Protein AF-A0A2R6XYI0-F1 (afdb_monomer_lite)

Structure (mmCIF, N/CA/C/O backbone):
data_AF-A0A2R6XYI0-F1
#
_entry.id   AF-A0A2R6XYI0-F1
#
loop_
_atom_site.group_PDB
_atom_site.id
_atom_site.type_symbol
_atom_site.label_atom_id
_atom_site.label_alt_id
_atom_site.label_comp_id
_atom_site.label_asym_id
_atom_site.label_entity_id
_atom_site.label_seq_id
_atom_site.pdbx_PDB_ins_code
_atom_site.Cartn_x
_atom_site.Cartn_y
_atom_site.Cartn_z
_atom_site.occupancy
_atom_site.B_iso_or_equiv
_atom_site.auth_seq_id
_atom_site.auth_comp_id
_atom_site.auth_asym_id
_atom_site.auth_atom_id
_atom_site.pdbx_PDB_model_num
ATOM 1 N N . MET A 1 1 ? 40.781 2.490 -5.388 1.00 56.25 1 MET A N 1
ATOM 2 C CA . MET A 1 1 ? 39.373 2.221 -5.748 1.00 56.25 1 MET A CA 1
ATOM 3 C C . MET A 1 1 ? 38.524 3.017 -4.766 1.00 56.25 1 MET A C 1
ATOM 5 O O . MET A 1 1 ? 38.550 2.711 -3.582 1.00 56.25 1 MET A O 1
ATOM 9 N N . ASN A 1 2 ? 37.955 4.148 -5.198 1.00 66.81 2 ASN A N 1
ATOM 10 C CA . ASN A 1 2 ? 37.258 5.074 -4.298 1.00 66.81 2 ASN A CA 1
ATOM 11 C C . ASN A 1 2 ? 35.969 4.423 -3.790 1.00 66.81 2 ASN A C 1
ATOM 13 O O . ASN A 1 2 ? 35.160 3.990 -4.606 1.00 66.81 2 ASN A O 1
ATOM 17 N N . TYR A 1 3 ? 35.766 4.411 -2.468 1.00 63.62 3 TYR A N 1
ATOM 18 C CA . TYR A 1 3 ? 34.559 3.895 -1.800 1.00 63.62 3 TYR A CA 1
ATOM 19 C C . TYR A 1 3 ? 33.255 4.422 -2.426 1.00 63.62 3 TYR A C 1
ATOM 21 O O . TYR A 1 3 ? 32.255 3.720 -2.505 1.00 63.62 3 TYR A O 1
ATOM 29 N N . PHE A 1 4 ? 33.285 5.654 -2.934 1.00 68.44 4 PHE A N 1
ATOM 30 C CA . PHE A 1 4 ? 32.163 6.292 -3.618 1.00 68.44 4 PHE A CA 1
ATOM 31 C C . PHE A 1 4 ? 31.755 5.580 -4.923 1.00 68.44 4 PHE A C 1
ATOM 33 O O . PHE A 1 4 ? 30.572 5.459 -5.235 1.00 68.44 4 PHE A O 1
ATOM 40 N N . SER A 1 5 ? 32.731 5.055 -5.668 1.00 74.75 5 SER A N 1
ATOM 41 C CA . SER A 1 5 ? 32.494 4.322 -6.915 1.00 74.75 5 SER A CA 1
ATOM 42 C C . SER A 1 5 ? 31.940 2.923 -6.639 1.00 74.75 5 SER A C 1
ATOM 44 O O . SER A 1 5 ? 31.017 2.490 -7.322 1.00 74.75 5 SER A O 1
ATOM 46 N N . SER A 1 6 ? 32.423 2.251 -5.590 1.00 74.12 6 SER A N 1
ATOM 47 C CA . SER A 1 6 ? 31.912 0.943 -5.169 1.00 74.12 6 SER A CA 1
ATOM 48 C C . SER A 1 6 ? 30.508 1.009 -4.561 1.00 74.12 6 SER A C 1
ATOM 50 O O . SER A 1 6 ? 29.697 0.146 -4.869 1.00 74.12 6 SER A O 1
ATOM 52 N N . VAL A 1 7 ? 30.170 2.028 -3.762 1.00 73.00 7 VAL A N 1
ATOM 53 C CA . VAL A 1 7 ? 28.804 2.186 -3.216 1.00 73.00 7 VAL A CA 1
ATOM 54 C C . VAL A 1 7 ? 27.787 2.475 -4.322 1.00 73.00 7 VAL A C 1
ATOM 56 O O . VAL A 1 7 ? 26.715 1.877 -4.339 1.00 73.00 7 VAL A O 1
ATOM 59 N N . THR A 1 8 ? 28.133 3.340 -5.279 1.00 76.12 8 THR A N 1
ATOM 60 C CA . THR A 1 8 ? 27.259 3.636 -6.428 1.00 76.12 8 THR A CA 1
ATOM 61 C C . THR A 1 8 ? 27.040 2.390 -7.288 1.00 76.12 8 THR A C 1
ATOM 63 O O . THR A 1 8 ? 25.908 2.081 -7.647 1.00 76.12 8 THR A O 1
ATOM 66 N N . PHE A 1 9 ? 28.104 1.623 -7.541 1.00 79.75 9 PHE A N 1
ATOM 67 C CA . PHE A 1 9 ? 28.033 0.363 -8.279 1.00 79.75 9 PHE A CA 1
ATOM 68 C C . PHE A 1 9 ? 27.169 -0.690 -7.567 1.00 79.75 9 PHE A C 1
ATOM 70 O O . PHE A 1 9 ? 26.353 -1.351 -8.204 1.00 79.75 9 PHE A O 1
ATOM 77 N N . LEU A 1 10 ? 27.285 -0.807 -6.240 1.00 71.25 10 LEU A N 1
ATOM 78 C CA . LEU A 1 10 ? 26.428 -1.687 -5.440 1.00 71.25 10 LEU A CA 1
ATOM 79 C C . LEU A 1 10 ? 24.956 -1.254 -5.483 1.00 71.25 10 LEU A C 1
ATOM 81 O O . LEU A 1 10 ? 24.086 -2.109 -5.584 1.00 71.25 10 LEU A O 1
ATOM 85 N N . PHE A 1 11 ? 24.668 0.051 -5.458 1.00 73.12 11 PHE A N 1
ATOM 86 C CA . PHE A 1 11 ? 23.298 0.567 -5.562 1.00 73.12 11 PHE A CA 1
ATOM 87 C C . PHE A 1 11 ? 22.683 0.348 -6.956 1.00 73.12 11 PHE A C 1
ATOM 89 O O . PHE A 1 11 ? 21.476 0.159 -7.098 1.00 73.12 11 PHE A O 1
ATOM 96 N N . GLU A 1 12 ? 23.497 0.376 -8.012 1.00 72.00 12 GLU A N 1
ATOM 97 C CA . GLU A 1 12 ? 23.056 0.024 -9.364 1.00 72.00 12 GLU A CA 1
ATOM 98 C C . GLU A 1 12 ? 22.811 -1.476 -9.525 1.00 72.00 12 GLU A C 1
ATOM 100 O O . GLU A 1 12 ? 21.801 -1.858 -10.115 1.00 72.00 12 GLU A O 1
ATOM 105 N N . LEU A 1 13 ? 23.681 -2.318 -8.962 1.00 70.75 13 LEU A N 1
ATOM 106 C CA . LEU A 1 13 ? 23.487 -3.767 -8.913 1.00 70.75 13 LEU A CA 1
ATOM 107 C C . LEU A 1 13 ? 22.184 -4.129 -8.197 1.00 70.75 13 LEU A C 1
ATOM 109 O O . LEU A 1 13 ? 21.353 -4.816 -8.785 1.00 70.75 13 LEU A O 1
ATOM 113 N N . THR A 1 14 ? 21.950 -3.591 -6.997 1.00 72.12 14 THR A N 1
ATOM 114 C CA . THR A 1 14 ? 20.707 -3.850 -6.253 1.00 72.12 14 THR A CA 1
ATOM 115 C C . THR A 1 14 ? 19.481 -3.328 -6.992 1.00 72.12 14 THR A C 1
ATOM 117 O O . THR A 1 14 ? 18.461 -4.012 -7.051 1.00 72.12 14 THR A O 1
ATOM 120 N N . ARG A 1 15 ? 19.557 -2.153 -7.632 1.00 68.38 15 ARG A N 1
ATOM 121 C CA . ARG A 1 15 ? 18.461 -1.670 -8.489 1.00 68.38 15 ARG A CA 1
ATOM 122 C C . ARG A 1 15 ? 18.176 -2.592 -9.668 1.00 68.38 15 ARG A C 1
ATOM 124 O O . ARG A 1 15 ? 17.010 -2.740 -10.031 1.00 68.38 15 ARG A O 1
ATOM 131 N N . ASN A 1 16 ? 19.198 -3.154 -10.306 1.00 71.69 16 ASN A N 1
ATOM 132 C CA . ASN A 1 16 ? 19.014 -4.062 -11.437 1.00 71.69 16 ASN A CA 1
ATOM 133 C C . ASN A 1 16 ? 18.430 -5.404 -10.984 1.00 71.69 16 ASN A C 1
ATOM 135 O O . ASN A 1 16 ? 17.525 -5.911 -11.637 1.00 71.69 16 ASN A O 1
ATOM 139 N N . GLU A 1 17 ? 18.870 -5.935 -9.844 1.00 70.69 17 GLU A N 1
ATOM 140 C CA . GLU A 1 17 ? 18.295 -7.143 -9.239 1.00 70.69 17 GLU A CA 1
ATOM 141 C C . GLU A 1 17 ? 16.829 -6.942 -8.846 1.00 70.69 17 GLU A C 1
ATOM 143 O O . GLU A 1 17 ? 15.998 -7.800 -9.112 1.00 70.69 17 GLU A O 1
ATOM 148 N N . ILE A 1 18 ? 16.467 -5.780 -8.298 1.00 70.81 18 ILE A N 1
ATOM 149 C CA . ILE A 1 18 ? 15.069 -5.477 -7.968 1.00 70.81 18 ILE A CA 1
ATOM 150 C C . ILE A 1 18 ? 14.204 -5.402 -9.234 1.00 70.81 18 ILE A C 1
ATOM 152 O O . ILE A 1 18 ? 13.066 -5.855 -9.215 1.00 70.81 18 ILE A O 1
ATOM 156 N N . GLN A 1 19 ? 14.719 -4.872 -10.347 1.00 66.62 19 GLN A N 1
ATOM 157 C CA . GLN A 1 19 ? 13.971 -4.784 -11.610 1.00 66.62 19 GLN A CA 1
ATOM 158 C C . GLN A 1 19 ? 13.665 -6.147 -12.244 1.00 66.62 19 GLN A C 1
ATOM 160 O O . GLN A 1 19 ? 12.701 -6.244 -13.001 1.00 66.62 19 GLN A O 1
ATOM 165 N N . THR A 1 20 ? 14.449 -7.192 -11.955 1.00 72.50 20 THR A N 1
ATOM 166 C CA . THR A 1 20 ? 14.151 -8.551 -12.443 1.00 72.50 20 THR A CA 1
ATOM 167 C C . THR A 1 20 ? 13.056 -9.242 -11.628 1.00 72.50 20 THR A C 1
ATOM 169 O O . THR A 1 20 ? 12.477 -10.222 -12.099 1.00 72.50 20 THR A O 1
ATOM 172 N N . LEU A 1 21 ? 12.728 -8.722 -10.440 1.00 81.38 21 LEU A N 1
ATOM 173 C CA . LEU A 1 21 ? 11.616 -9.199 -9.626 1.00 81.38 21 LEU A CA 1
ATOM 174 C C . LEU A 1 21 ? 10.273 -8.753 -10.215 1.00 81.38 21 LEU A C 1
ATOM 176 O O . LEU A 1 21 ? 10.118 -7.618 -10.676 1.00 81.38 21 LEU A O 1
ATOM 180 N N . GLY A 1 22 ? 9.269 -9.627 -10.129 1.00 89.56 22 GLY A N 1
ATOM 181 C CA . GLY A 1 22 ? 7.885 -9.270 -10.443 1.00 89.56 22 GLY A CA 1
ATOM 182 C C . GLY A 1 22 ? 7.339 -8.195 -9.497 1.00 89.56 22 GLY A C 1
ATOM 183 O O . GLY A 1 22 ? 7.804 -8.046 -8.368 1.00 89.56 22 GLY A O 1
ATOM 184 N N . ASP A 1 23 ? 6.326 -7.454 -9.943 1.00 92.12 23 ASP A N 1
ATOM 185 C CA . ASP A 1 23 ? 5.807 -6.277 -9.228 1.00 92.12 23 ASP A CA 1
ATOM 186 C C . ASP A 1 23 ? 5.342 -6.587 -7.794 1.00 92.12 23 ASP A C 1
ATOM 188 O O . ASP A 1 23 ? 5.588 -5.799 -6.882 1.00 92.12 23 ASP A O 1
ATOM 192 N N . LEU A 1 24 ? 4.732 -7.759 -7.576 1.00 93.94 24 LEU A N 1
ATOM 193 C CA . LEU A 1 24 ? 4.302 -8.215 -6.249 1.00 93.94 24 LEU A CA 1
ATOM 194 C C . LEU A 1 24 ? 5.479 -8.478 -5.304 1.00 93.94 24 LEU A C 1
ATOM 196 O O . LEU A 1 24 ? 5.399 -8.139 -4.130 1.00 93.94 24 LEU A O 1
ATOM 200 N N . GLU A 1 25 ? 6.580 -9.035 -5.804 1.00 94.19 25 GLU A N 1
ATOM 201 C CA . GLU A 1 25 ? 7.768 -9.306 -4.987 1.00 94.19 25 GLU A CA 1
ATOM 202 C C . GLU A 1 25 ? 8.487 -7.999 -4.630 1.00 94.19 25 GLU A C 1
ATOM 204 O O . GLU A 1 25 ? 8.887 -7.785 -3.486 1.00 94.19 25 GLU A O 1
ATOM 209 N N . ARG A 1 26 ? 8.560 -7.058 -5.582 1.00 94.12 26 ARG A N 1
ATOM 210 C CA . ARG A 1 26 ? 9.055 -5.704 -5.293 1.00 94.12 26 ARG A CA 1
ATOM 211 C C . ARG A 1 26 ? 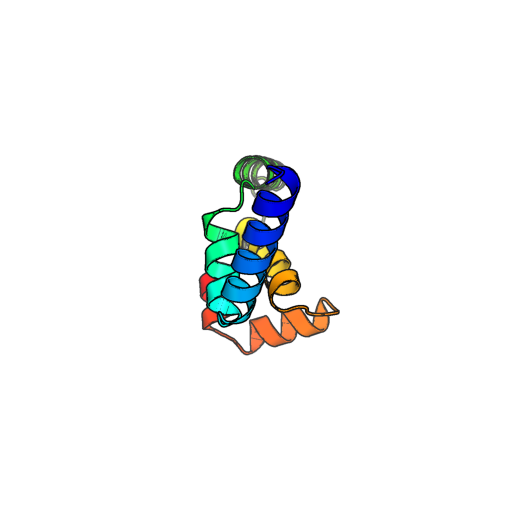8.200 -5.015 -4.237 1.00 94.12 26 ARG A C 1
ATOM 213 O O . ARG A 1 26 ? 8.743 -4.387 -3.333 1.00 94.12 26 ARG A O 1
ATOM 220 N N . LEU A 1 27 ? 6.875 -5.134 -4.336 1.00 95.56 27 LEU A N 1
ATOM 221 C CA . LEU A 1 27 ? 5.967 -4.571 -3.342 1.00 95.56 27 LEU A CA 1
ATOM 222 C C . LEU A 1 27 ? 6.171 -5.231 -1.981 1.00 95.56 27 LEU A C 1
ATOM 224 O O . LEU A 1 27 ? 6.258 -4.520 -0.987 1.00 95.56 27 LEU A O 1
ATOM 228 N N . ARG A 1 28 ? 6.324 -6.557 -1.930 1.00 95.44 28 ARG A N 1
ATOM 229 C CA . ARG A 1 28 ? 6.585 -7.288 -0.689 1.00 95.44 28 ARG A CA 1
ATOM 230 C C . ARG A 1 28 ? 7.815 -6.751 0.040 1.00 95.44 28 ARG A C 1
ATOM 232 O O . ARG A 1 28 ? 7.712 -6.423 1.217 1.00 95.44 28 ARG A O 1
ATOM 239 N N . LEU A 1 29 ? 8.928 -6.570 -0.674 1.00 94.44 29 LEU A N 1
ATOM 240 C CA . LEU A 1 29 ? 10.146 -5.973 -0.119 1.00 94.44 29 LEU A CA 1
ATOM 241 C C . LEU A 1 29 ? 9.911 -4.546 0.383 1.00 94.44 29 LEU A C 1
ATOM 243 O O . LEU A 1 29 ? 10.367 -4.188 1.465 1.00 94.44 29 LEU A O 1
ATOM 247 N N . VAL A 1 30 ? 9.189 -3.725 -0.383 1.00 95.25 30 VAL A N 1
ATOM 248 C CA . VAL A 1 30 ? 8.854 -2.362 0.045 1.00 95.25 30 VAL A CA 1
ATOM 249 C C . VAL A 1 30 ? 8.067 -2.389 1.353 1.00 95.25 30 VAL A C 1
ATOM 251 O O . VAL A 1 30 ? 8.431 -1.657 2.263 1.00 95.25 30 VAL A O 1
ATOM 254 N N . LEU A 1 31 ? 7.049 -3.243 1.474 1.00 95.81 31 LEU A N 1
ATOM 255 C CA . LEU A 1 31 ? 6.230 -3.350 2.684 1.00 95.81 31 LEU A CA 1
ATOM 256 C C . LEU A 1 31 ? 7.019 -3.882 3.889 1.00 95.81 31 LEU A C 1
ATOM 258 O O . LEU A 1 31 ? 6.846 -3.377 4.992 1.00 95.81 31 LEU A O 1
ATOM 262 N N . ASP A 1 32 ? 7.898 -4.867 3.691 1.00 95.38 32 ASP A N 1
ATOM 263 C CA . ASP A 1 32 ? 8.652 -5.492 4.786 1.00 95.38 32 ASP A CA 1
ATOM 264 C C . ASP A 1 32 ? 9.735 -4.571 5.373 1.00 95.38 32 ASP A C 1
ATOM 266 O O . ASP A 1 32 ? 10.069 -4.680 6.554 1.00 95.38 32 ASP A O 1
ATOM 270 N N . TYR A 1 33 ? 10.284 -3.659 4.566 1.00 95.19 33 TYR A N 1
ATOM 271 C CA . TYR A 1 33 ? 11.366 -2.759 4.980 1.00 95.19 33 TYR A CA 1
ATOM 272 C C . TYR A 1 33 ? 10.928 -1.302 5.178 1.00 95.19 33 TYR A C 1
ATOM 274 O O . TYR A 1 33 ? 11.764 -0.459 5.522 1.00 95.19 33 TYR A O 1
ATOM 282 N N . MET A 1 34 ? 9.651 -0.967 4.971 1.00 94.44 34 MET A N 1
ATOM 283 C CA . MET A 1 34 ? 9.189 0.404 5.167 1.00 94.44 34 MET A CA 1
ATOM 284 C C . MET A 1 34 ? 9.147 0.776 6.650 1.00 94.44 34 MET A C 1
ATOM 286 O O . MET A 1 34 ? 8.551 0.096 7.476 1.00 94.44 34 MET A O 1
ATOM 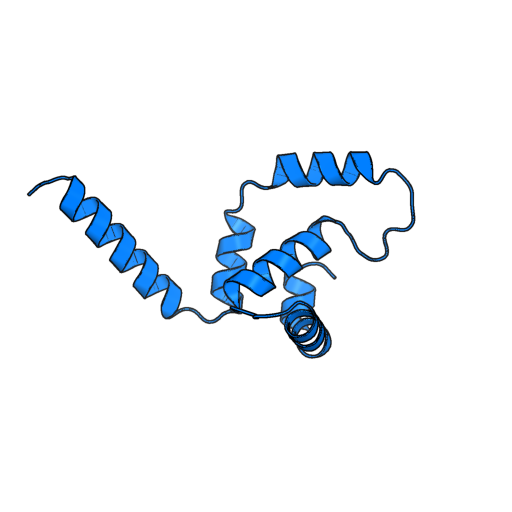290 N N . MET A 1 35 ? 9.750 1.914 6.988 1.00 95.88 35 MET A N 1
ATOM 291 C CA . MET A 1 35 ? 9.724 2.478 8.339 1.00 95.88 35 MET A CA 1
ATOM 292 C C . MET A 1 35 ? 8.539 3.441 8.517 1.00 95.88 35 MET A C 1
ATOM 294 O O . MET A 1 35 ? 8.724 4.597 8.892 1.00 95.88 35 MET A O 1
ATOM 298 N N . ASP A 1 36 ? 7.321 3.005 8.194 1.00 96.88 36 ASP A N 1
ATOM 299 C CA . ASP A 1 36 ? 6.112 3.843 8.246 1.00 96.88 36 ASP A CA 1
ATOM 300 C C . ASP A 1 36 ? 5.295 3.695 9.539 1.00 96.88 36 ASP A C 1
ATOM 302 O O . ASP A 1 36 ? 4.294 4.389 9.707 1.00 96.88 36 ASP A O 1
ATOM 306 N N . GLU A 1 37 ? 5.733 2.862 10.485 1.00 97.44 37 GLU A N 1
ATOM 307 C CA . GLU A 1 37 ? 4.978 2.549 11.705 1.00 97.44 37 GLU A CA 1
ATOM 308 C C . GLU A 1 37 ? 4.564 3.801 12.494 1.00 97.44 37 GLU A C 1
ATOM 310 O O . GLU A 1 37 ? 3.403 3.950 12.879 1.00 97.44 37 GLU A O 1
ATOM 315 N N . GLU A 1 38 ? 5.485 4.749 12.689 1.00 97.75 38 GLU A N 1
ATOM 316 C CA . GLU A 1 38 ? 5.190 5.999 13.401 1.00 97.75 38 GLU A CA 1
ATOM 317 C C . GLU A 1 38 ? 4.122 6.833 12.678 1.00 97.75 38 GLU A C 1
ATOM 319 O O . GLU A 1 38 ? 3.230 7.405 13.316 1.00 97.75 38 GLU A O 1
ATOM 324 N N . LEU A 1 39 ? 4.175 6.864 11.342 1.00 97.38 39 LEU A N 1
ATOM 325 C CA . LEU A 1 39 ? 3.175 7.526 10.511 1.00 97.38 39 LEU A CA 1
ATOM 326 C C . LEU A 1 39 ? 1.824 6.810 10.620 1.00 97.38 39 LEU A C 1
ATOM 328 O O . LEU A 1 39 ? 0.803 7.475 10.808 1.00 97.38 39 LEU A O 1
ATOM 332 N N . MET A 1 40 ? 1.807 5.477 10.543 1.00 97.50 40 MET A N 1
ATOM 333 C CA . MET A 1 40 ? 0.583 4.679 10.630 1.00 97.50 40 MET A CA 1
ATOM 334 C C . MET A 1 40 ? -0.119 4.906 11.967 1.00 97.50 40 MET A C 1
ATOM 336 O O . MET A 1 40 ? -1.295 5.272 11.987 1.00 97.50 40 MET A O 1
ATOM 340 N N . VAL A 1 41 ? 0.618 4.826 13.078 1.00 98.00 41 VAL A N 1
ATOM 341 C CA . VAL A 1 41 ? 0.092 5.091 14.424 1.00 98.00 41 VAL A CA 1
ATOM 342 C C . VAL A 1 41 ? -0.464 6.512 14.540 1.00 98.00 41 VAL A C 1
ATOM 344 O O . VAL A 1 41 ? -1.532 6.719 15.124 1.00 98.00 41 VAL A O 1
ATOM 347 N N . ALA A 1 42 ? 0.230 7.516 13.995 1.00 98.12 42 ALA A N 1
ATOM 348 C CA . ALA A 1 42 ? -0.240 8.899 14.026 1.00 98.12 42 ALA A CA 1
ATOM 349 C C . ALA A 1 42 ? -1.553 9.084 13.242 1.00 98.12 42 ALA A C 1
ATOM 351 O O . ALA A 1 42 ? -2.480 9.742 13.726 1.00 98.12 42 ALA A O 1
ATOM 352 N N . LEU A 1 43 ? -1.657 8.479 12.056 1.00 96.75 43 LEU A N 1
ATOM 353 C CA . LEU A 1 43 ? -2.859 8.526 11.224 1.00 96.75 43 LEU A CA 1
ATOM 354 C C . LEU A 1 43 ? -4.030 7.777 11.876 1.00 96.75 43 LEU A C 1
ATOM 356 O O . LEU A 1 43 ? -5.148 8.295 11.901 1.00 96.75 43 LEU A O 1
ATOM 360 N N . GLU A 1 44 ? -3.787 6.598 12.449 1.00 96.69 44 GLU A N 1
ATOM 361 C CA . GLU A 1 44 ? -4.798 5.788 13.142 1.00 96.69 44 GLU A CA 1
ATOM 362 C C . GLU A 1 44 ? -5.356 6.515 14.366 1.00 96.69 44 GLU A C 1
ATOM 364 O O . GLU A 1 44 ? -6.575 6.611 14.539 1.00 96.69 44 GLU A O 1
ATOM 369 N N . ARG A 1 45 ? -4.480 7.134 15.168 1.00 96.50 45 ARG A N 1
ATOM 370 C CA . ARG A 1 45 ? -4.893 7.993 16.290 1.00 96.50 45 ARG A CA 1
ATOM 371 C C . ARG A 1 45 ? -5.754 9.159 15.820 1.00 96.50 45 ARG A C 1
ATOM 373 O O . ARG A 1 45 ? -6.764 9.459 16.454 1.00 96.50 45 ARG A O 1
ATOM 380 N N . LYS A 1 46 ? -5.378 9.804 14.710 1.00 95.69 46 LYS A N 1
ATOM 381 C CA . LYS A 1 46 ? -6.135 10.922 14.130 1.00 95.69 46 LYS A CA 1
ATOM 382 C C . LYS A 1 46 ? -7.512 10.490 13.617 1.00 95.69 46 LYS A C 1
ATOM 384 O O . LYS A 1 46 ? -8.459 11.260 13.745 1.00 95.69 46 LYS A O 1
ATOM 389 N N . ARG A 1 47 ? -7.640 9.281 13.057 1.00 93.62 47 ARG A N 1
ATOM 390 C CA . ARG A 1 47 ? -8.925 8.725 12.593 1.00 93.62 47 ARG A CA 1
ATOM 391 C C . ARG A 1 47 ? -9.904 8.493 13.743 1.00 93.62 47 ARG A C 1
ATOM 393 O O . ARG A 1 47 ? -11.103 8.718 13.581 1.00 93.62 47 ARG A O 1
ATOM 400 N N . GLY A 1 48 ? -9.415 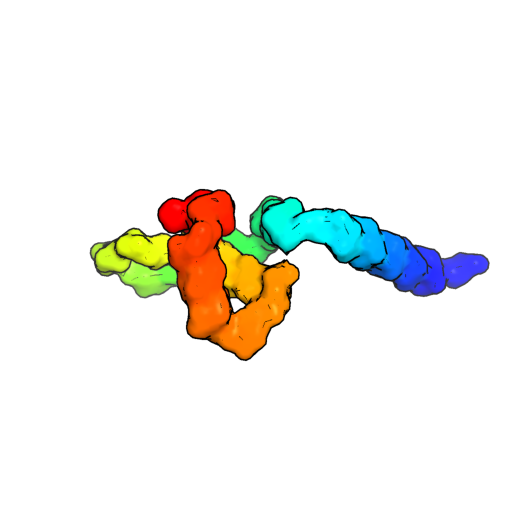8.050 14.898 1.00 93.12 48 GLY A N 1
ATOM 401 C CA . GLY A 1 48 ? -10.262 7.781 16.058 1.00 93.12 48 GLY A CA 1
ATOM 402 C C . GLY A 1 48 ? -11.193 6.580 15.837 1.00 93.12 48 GLY A C 1
ATOM 403 O O . GLY A 1 48 ? -10.755 5.537 15.367 1.00 93.12 48 GLY A O 1
ATOM 404 N N . LYS A 1 49 ? -12.477 6.708 16.209 1.00 91.00 49 LYS A N 1
ATOM 405 C CA . LYS A 1 49 ? -13.444 5.586 16.307 1.00 91.00 49 LYS A CA 1
ATOM 406 C C . LYS A 1 49 ? -14.515 5.566 15.203 1.00 91.00 49 LYS A C 1
ATOM 408 O O . LYS A 1 49 ? -15.611 5.055 15.418 1.00 91.00 49 LYS A O 1
ATOM 413 N N . GLY A 1 50 ? -14.240 6.198 14.063 1.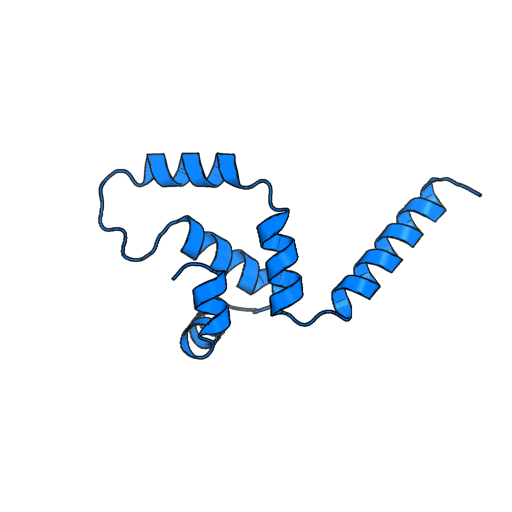00 88.06 50 GLY A N 1
ATOM 414 C CA . GLY A 1 50 ? -15.147 6.199 12.912 1.00 88.06 50 GLY A CA 1
ATOM 415 C C . GLY A 1 50 ? -15.214 4.847 12.192 1.00 88.06 50 GLY A C 1
ATOM 416 O O . GLY A 1 50 ? -14.563 3.882 12.584 1.00 88.06 50 GLY A O 1
ATOM 417 N N . ARG A 1 51 ? -15.998 4.798 11.109 1.00 88.50 51 ARG A N 1
ATOM 418 C CA . ARG A 1 51 ? -16.075 3.648 10.194 1.00 88.50 51 ARG A CA 1
ATOM 419 C C . ARG A 1 51 ? -14.687 3.314 9.629 1.00 88.50 51 ARG A C 1
ATOM 421 O O . ARG A 1 51 ? -13.971 4.225 9.218 1.00 88.50 51 ARG A O 1
ATOM 428 N N . ASP A 1 52 ? -14.349 2.026 9.588 1.00 88.19 52 ASP A N 1
ATOM 429 C CA . ASP A 1 52 ? -13.012 1.524 9.230 1.00 88.19 52 ASP A CA 1
ATOM 430 C C . ASP A 1 52 ? -13.040 0.503 8.080 1.00 88.19 52 ASP A C 1
ATOM 432 O O . ASP A 1 52 ? -12.236 -0.417 8.018 1.00 88.19 52 ASP A O 1
ATOM 436 N N . ASP A 1 53 ? -13.986 0.663 7.153 1.00 92.00 53 ASP A N 1
ATOM 437 C CA . ASP A 1 53 ? -14.102 -0.184 5.955 1.00 92.00 53 ASP A CA 1
ATOM 438 C C . ASP A 1 53 ? -12.858 -0.140 5.055 1.00 92.00 53 ASP A C 1
ATOM 440 O O . ASP A 1 53 ? -12.662 -1.018 4.221 1.00 92.00 53 ASP A O 1
ATOM 444 N N . TYR A 1 54 ? -12.044 0.907 5.203 1.00 93.00 54 TYR A N 1
ATOM 445 C CA . TYR A 1 54 ? -10.783 1.096 4.500 1.00 93.00 54 TYR A CA 1
ATOM 446 C C . TYR A 1 54 ? -9.690 1.402 5.532 1.00 93.00 54 TYR A C 1
ATOM 448 O O . TYR A 1 54 ? -9.453 2.578 5.841 1.00 93.00 54 TYR A O 1
ATOM 456 N N . PRO A 1 55 ? -9.037 0.363 6.089 1.00 95.25 55 PRO A N 1
ATOM 457 C CA . PRO A 1 55 ? -7.984 0.530 7.081 1.00 95.25 55 PRO A CA 1
ATOM 458 C C . PRO A 1 55 ? -6.864 1.436 6.572 1.00 95.25 55 PRO A C 1
ATOM 460 O O . PRO A 1 55 ? -6.472 1.364 5.408 1.00 95.25 55 PRO A O 1
ATOM 463 N N . ILE A 1 56 ? -6.311 2.281 7.447 1.00 96.75 56 ILE A N 1
ATOM 464 C CA . ILE A 1 56 ? -5.270 3.251 7.070 1.00 96.75 56 ILE A CA 1
ATOM 465 C C . ILE A 1 56 ? -4.056 2.559 6.465 1.00 96.75 56 ILE A C 1
ATOM 467 O O . ILE A 1 56 ? -3.569 2.993 5.425 1.00 96.75 56 ILE A O 1
ATOM 471 N N . ARG A 1 57 ? -3.612 1.462 7.079 1.00 97.38 57 ARG A N 1
ATOM 472 C CA . ARG A 1 57 ? -2.480 0.676 6.583 1.00 97.38 57 ARG A CA 1
ATOM 473 C C . ARG A 1 57 ? -2.770 0.080 5.212 1.00 97.38 57 ARG A C 1
ATOM 475 O O . ARG A 1 57 ? -1.932 0.182 4.329 1.00 97.38 57 ARG A O 1
ATOM 482 N N . ALA A 1 58 ? -3.982 -0.432 4.991 1.00 97.56 58 ALA A N 1
ATOM 483 C CA . ALA A 1 58 ? -4.372 -0.962 3.688 1.00 97.56 58 ALA A CA 1
ATOM 484 C C . ALA A 1 58 ? -4.381 0.115 2.599 1.00 97.56 58 ALA A C 1
ATOM 486 O O . ALA A 1 58 ? -3.847 -0.076 1.504 1.00 97.56 58 ALA A O 1
ATOM 487 N N . MET A 1 59 ? -4.902 1.297 2.929 1.00 97.38 59 MET A N 1
ATOM 488 C CA . MET A 1 59 ? -4.855 2.458 2.046 1.00 97.38 59 MET A CA 1
ATOM 489 C C . MET A 1 59 ? -3.417 2.908 1.767 1.00 97.38 59 MET A C 1
ATOM 491 O O . MET A 1 59 ? -3.083 3.172 0.614 1.00 97.38 59 MET A O 1
ATOM 495 N N . TRP A 1 60 ? -2.554 2.954 2.780 1.00 97.88 60 TRP A N 1
ATOM 496 C CA . TRP A 1 60 ? -1.147 3.315 2.622 1.00 97.88 60 TRP A CA 1
ATOM 497 C C . TRP A 1 60 ? -0.387 2.309 1.749 1.00 97.88 60 TRP A C 1
ATOM 499 O O . TRP A 1 60 ? 0.222 2.700 0.753 1.00 97.88 60 TRP A O 1
ATOM 509 N N . ASN A 1 61 ? -0.537 1.012 2.019 1.00 98.19 61 ASN A N 1
ATOM 510 C CA . ASN A 1 61 ? 0.050 -0.059 1.216 1.00 98.19 61 ASN A CA 1
ATOM 511 C C . ASN A 1 61 ? -0.409 0.012 -0.248 1.00 98.19 61 ASN A C 1
ATOM 513 O O . ASN A 1 61 ? 0.369 -0.260 -1.161 1.00 98.19 61 ASN A O 1
ATOM 517 N N . SER A 1 62 ? -1.655 0.430 -0.493 1.00 97.88 62 SER A N 1
ATOM 518 C CA . SER A 1 62 ? -2.176 0.628 -1.849 1.00 97.88 62 SER A CA 1
ATOM 519 C C . SER A 1 62 ? -1.495 1.786 -2.589 1.00 97.88 62 SER A C 1
ATOM 521 O O . SER A 1 62 ? -1.238 1.691 -3.789 1.00 97.88 62 SER A O 1
ATOM 523 N N . VAL A 1 63 ? -1.132 2.858 -1.878 1.00 97.56 63 VAL A N 1
ATOM 524 C CA . VAL A 1 63 ? -0.360 3.973 -2.447 1.00 97.56 63 VAL A CA 1
ATOM 525 C C . VAL A 1 63 ? 1.048 3.508 -2.815 1.00 97.56 63 VAL A C 1
ATOM 527 O O . VAL A 1 63 ? 1.514 3.799 -3.917 1.00 97.56 63 VAL A O 1
ATOM 530 N N . LEU A 1 64 ? 1.696 2.730 -1.944 1.00 97.75 64 LEU A N 1
ATOM 531 C CA . LEU A 1 64 ? 3.007 2.136 -2.224 1.00 97.75 64 LEU A CA 1
ATOM 532 C C . LEU A 1 64 ? 2.963 1.204 -3.437 1.00 97.75 64 LEU A C 1
ATOM 534 O O . LEU A 1 64 ? 3.835 1.285 -4.302 1.00 97.75 64 LEU A O 1
ATOM 538 N N . ALA A 1 65 ? 1.913 0.388 -3.557 1.00 97.75 65 ALA A N 1
ATOM 539 C CA . ALA A 1 65 ? 1.680 -0.426 -4.744 1.00 97.75 65 ALA A CA 1
ATOM 540 C C . ALA A 1 65 ? 1.587 0.429 -6.012 1.00 97.75 65 ALA A C 1
ATOM 542 O O . ALA A 1 65 ? 2.239 0.116 -7.003 1.0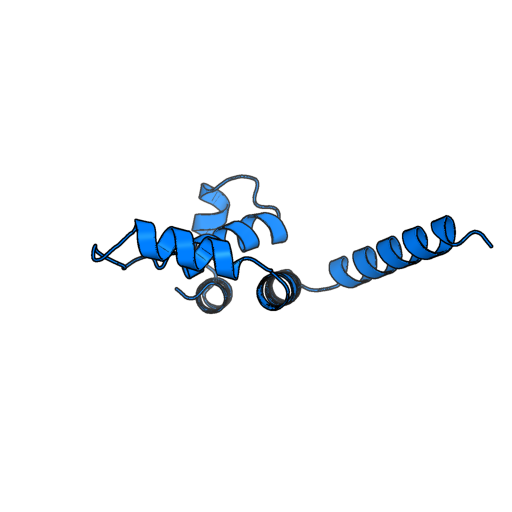0 97.75 65 ALA A O 1
ATOM 543 N N . GLY A 1 66 ? 0.858 1.548 -5.970 1.00 97.12 66 GLY A N 1
ATOM 544 C CA . GLY A 1 66 ? 0.785 2.497 -7.085 1.00 97.12 66 GLY A CA 1
ATOM 545 C C . GLY A 1 66 ? 2.155 2.996 -7.547 1.00 97.12 66 GLY A C 1
ATOM 546 O O . GLY A 1 66 ? 2.396 3.080 -8.751 1.00 97.12 66 GLY A O 1
ATOM 547 N N . ILE A 1 67 ? 3.066 3.256 -6.606 1.00 95.69 67 ILE A N 1
ATOM 548 C CA . ILE A 1 67 ? 4.443 3.679 -6.896 1.00 95.69 67 ILE A CA 1
ATOM 549 C C . ILE A 1 67 ? 5.255 2.521 -7.499 1.00 95.69 67 ILE A C 1
ATOM 551 O O . ILE A 1 67 ? 5.875 2.689 -8.547 1.00 95.69 67 ILE A O 1
ATOM 555 N N . VAL A 1 68 ? 5.229 1.335 -6.881 1.00 94.69 68 VAL A N 1
ATOM 556 C CA . VAL A 1 68 ? 6.009 0.156 -7.318 1.00 94.69 68 VAL A CA 1
ATOM 557 C C . VAL A 1 68 ? 5.574 -0.358 -8.696 1.00 94.69 68 VAL A C 1
ATOM 559 O O . VAL A 1 68 ? 6.413 -0.798 -9.491 1.00 94.69 68 VAL A O 1
ATOM 562 N N . PHE A 1 69 ? 4.273 -0.287 -8.979 1.00 94.81 69 PHE A N 1
ATOM 563 C CA . PHE A 1 69 ? 3.645 -0.704 -10.236 1.00 94.81 69 PHE A CA 1
ATOM 564 C C . PHE A 1 69 ? 3.634 0.434 -11.269 1.00 94.81 69 PHE A C 1
ATOM 566 O O . PHE A 1 69 ? 3.174 0.246 -12.394 1.00 94.81 69 PHE A O 1
ATOM 573 N N . GLN A 1 70 ? 4.141 1.617 -10.899 1.00 94.81 70 GLN A N 1
ATOM 574 C CA . GLN A 1 70 ? 4.262 2.793 -11.763 1.00 94.81 70 GLN A CA 1
ATOM 575 C C . GLN A 1 70 ? 2.922 3.214 -12.389 1.00 94.81 70 GLN A C 1
ATOM 577 O O . GLN A 1 70 ? 2.837 3.589 -13.561 1.00 94.81 70 GLN A O 1
ATOM 582 N N . HIS A 1 71 ? 1.843 3.151 -11.609 1.00 96.06 71 HIS A N 1
ATOM 583 C CA . HIS A 1 71 ? 0.550 3.653 -12.049 1.00 96.06 71 HIS A CA 1
ATOM 584 C C . HIS A 1 71 ? 0.566 5.184 -12.096 1.00 96.06 71 HIS A C 1
ATOM 586 O O . HIS A 1 71 ? 0.761 5.855 -11.088 1.00 96.06 71 HIS A O 1
ATOM 592 N N . ASP A 1 72 ? 0.293 5.737 -13.276 1.00 94.56 72 ASP A N 1
ATOM 593 C CA . ASP A 1 72 ? 0.275 7.186 -13.524 1.00 94.56 72 ASP A CA 1
ATOM 594 C C . ASP A 1 72 ? -0.938 7.923 -12.927 1.00 94.56 72 ASP A C 1
ATOM 596 O O . ASP A 1 72 ? -1.023 9.147 -13.005 1.00 94.56 72 ASP A O 1
ATOM 600 N N . SER A 1 73 ? -1.903 7.188 -12.370 1.00 97.00 73 SER A N 1
ATOM 601 C CA . SER A 1 73 ? -3.168 7.733 -11.880 1.00 97.00 73 SER A CA 1
ATOM 602 C C . SER A 1 73 ? -3.826 6.823 -10.845 1.00 97.00 73 SER A C 1
ATOM 604 O O . SER A 1 73 ? -3.705 5.591 -10.881 1.00 97.00 73 SER A O 1
ATOM 606 N N . VAL A 1 74 ? -4.596 7.437 -9.944 1.00 96.56 74 VAL A N 1
ATOM 607 C CA . VAL A 1 74 ? -5.365 6.727 -8.911 1.00 96.56 74 VAL A CA 1
ATOM 608 C C . VAL A 1 74 ? -6.425 5.825 -9.548 1.00 96.56 74 VAL A C 1
ATOM 610 O O . VAL A 1 74 ? -6.689 4.731 -9.059 1.00 96.56 74 VAL A O 1
ATOM 613 N N . GLU A 1 75 ? -7.009 6.221 -10.678 1.00 98.06 75 GLU A N 1
ATOM 614 C CA . GLU A 1 75 ? -7.998 5.433 -11.412 1.00 98.06 75 GLU A CA 1
ATOM 615 C C . GLU A 1 75 ? -7.403 4.130 -11.953 1.00 98.06 75 GLU A C 1
ATOM 617 O O . GLU A 1 75 ? -8.081 3.098 -11.935 1.00 98.06 75 GLU A O 1
ATOM 622 N N . LYS A 1 76 ? -6.149 4.154 -12.432 1.00 97.62 76 LYS A N 1
ATOM 623 C CA . LYS A 1 76 ? -5.451 2.933 -12.858 1.00 97.62 76 LYS A CA 1
ATOM 624 C C . LYS A 1 76 ? -5.157 2.025 -11.672 1.00 97.62 76 LYS A C 1
ATOM 626 O O . LYS A 1 76 ? -5.505 0.850 -11.749 1.00 97.62 76 LYS A O 1
ATOM 631 N N . LEU A 1 77 ? -4.645 2.574 -10.569 1.00 97.88 77 LEU A N 1
ATOM 632 C CA . LEU A 1 77 ? -4.425 1.818 -9.333 1.00 97.88 77 LEU A CA 1
ATOM 633 C C . LEU A 1 77 ? -5.725 1.176 -8.819 1.00 97.88 77 LEU A C 1
ATOM 635 O O . LEU A 1 77 ? -5.749 -0.007 -8.494 1.00 97.88 77 LEU A O 1
ATOM 639 N N . ARG A 1 78 ? -6.842 1.913 -8.804 1.00 97.50 78 ARG A N 1
ATOM 640 C CA . ARG A 1 78 ? -8.143 1.369 -8.384 1.00 97.50 78 ARG A CA 1
ATOM 641 C C . ARG A 1 78 ? -8.622 0.229 -9.281 1.00 97.50 78 ARG A C 1
ATOM 643 O O . ARG A 1 78 ? -9.180 -0.738 -8.769 1.00 97.50 78 ARG A O 1
ATOM 650 N N . ARG A 1 79 ? -8.420 0.319 -10.602 1.00 98.12 79 ARG A N 1
ATOM 651 C CA . ARG A 1 79 ? -8.737 -0.784 -11.527 1.00 98.12 79 ARG A CA 1
ATOM 652 C C . ARG A 1 79 ? -7.846 -2.000 -11.288 1.00 98.12 79 ARG A C 1
ATOM 654 O O . ARG A 1 79 ? -8.354 -3.117 -11.346 1.00 98.12 79 ARG A O 1
ATOM 661 N N . GLU A 1 80 ? -6.565 -1.791 -10.991 1.00 97.75 80 GLU A N 1
ATOM 662 C CA . GLU A 1 80 ? -5.639 -2.871 -10.639 1.00 97.75 80 GLU A CA 1
ATOM 663 C C . GLU A 1 80 ? -6.077 -3.579 -9.357 1.00 97.75 80 GLU A C 1
ATOM 665 O O . GLU A 1 80 ? -6.305 -4.786 -9.364 1.00 97.75 80 GLU A O 1
ATOM 670 N N . LEU A 1 81 ? -6.318 -2.816 -8.289 1.00 97.50 81 LEU A N 1
ATOM 671 C CA . LEU A 1 81 ? -6.838 -3.337 -7.027 1.00 97.50 81 LEU A CA 1
ATOM 672 C C . LEU A 1 81 ? -8.166 -4.066 -7.218 1.00 97.50 81 LEU A C 1
ATOM 674 O O . LEU A 1 81 ? -8.398 -5.066 -6.560 1.00 97.50 81 LEU A O 1
ATOM 678 N N . ALA A 1 82 ? -9.045 -3.625 -8.121 1.00 97.06 82 ALA A N 1
ATOM 679 C CA . ALA A 1 82 ? -10.315 -4.305 -8.378 1.00 97.06 82 ALA A CA 1
ATOM 680 C C . ALA A 1 82 ? -10.145 -5.666 -9.080 1.00 97.06 82 ALA A C 1
ATOM 682 O O . ALA A 1 82 ? -10.883 -6.607 -8.777 1.00 97.06 82 ALA A O 1
ATOM 683 N N . ARG A 1 83 ? -9.172 -5.804 -9.989 1.00 96.88 83 ARG A N 1
ATOM 684 C CA . ARG A 1 83 ? -8.963 -7.046 -10.755 1.00 96.88 83 ARG A CA 1
ATOM 685 C C . ARG A 1 83 ? -7.988 -8.027 -10.100 1.00 96.88 83 ARG A C 1
ATOM 687 O O . ARG A 1 83 ? -8.073 -9.220 -10.367 1.00 96.88 83 ARG A O 1
ATOM 694 N N . ASN A 1 84 ? -7.084 -7.543 -9.251 1.00 97.25 84 ASN A N 1
ATOM 695 C CA . ASN A 1 84 ? -5.990 -8.325 -8.688 1.00 97.25 84 ASN A CA 1
ATOM 696 C C . ASN A 1 84 ? -6.242 -8.649 -7.205 1.00 97.25 84 ASN A C 1
ATOM 698 O O . ASN A 1 84 ? -6.026 -7.821 -6.322 1.00 97.25 84 ASN A O 1
ATOM 702 N N . GLY A 1 85 ? -6.719 -9.868 -6.935 1.00 97.06 85 GLY A N 1
ATOM 703 C CA . GLY A 1 85 ? -7.011 -10.328 -5.572 1.00 97.06 85 GLY A CA 1
ATOM 704 C C . GLY A 1 85 ? -5.771 -10.453 -4.684 1.00 97.06 85 GLY A C 1
ATOM 705 O O . GLY A 1 85 ? -5.829 -10.058 -3.526 1.00 97.06 85 GLY A O 1
ATOM 706 N N . GLN A 1 86 ? -4.647 -10.917 -5.241 1.00 97.12 86 GLN A N 1
ATOM 707 C CA . GLN A 1 86 ? -3.382 -11.059 -4.507 1.00 97.12 86 GLN A CA 1
ATOM 708 C C . GLN A 1 86 ? -2.822 -9.701 -4.084 1.00 97.12 86 GLN A C 1
ATOM 710 O O . GLN A 1 86 ? -2.339 -9.547 -2.967 1.00 97.12 86 GLN A O 1
ATOM 715 N N . LEU A 1 87 ? -2.925 -8.694 -4.958 1.00 97.56 87 LEU A N 1
ATOM 716 C CA . LEU A 1 87 ? -2.534 -7.332 -4.610 1.00 97.56 87 LEU A CA 1
ATOM 717 C C . LEU A 1 87 ? -3.374 -6.792 -3.445 1.00 97.56 87 LEU A C 1
ATOM 719 O O . LEU A 1 87 ? -2.822 -6.198 -2.525 1.00 97.56 87 LEU A O 1
ATOM 723 N N . ARG A 1 88 ? -4.698 -7.007 -3.461 1.00 96.88 88 ARG A N 1
ATOM 724 C CA . ARG A 1 88 ? -5.569 -6.572 -2.356 1.00 96.88 88 ARG A CA 1
ATOM 725 C C . ARG A 1 88 ? -5.200 -7.234 -1.037 1.00 96.88 88 ARG A C 1
ATOM 727 O O . ARG A 1 88 ? -5.080 -6.532 -0.039 1.00 96.88 88 ARG A O 1
ATOM 734 N N . GLU A 1 89 ? -4.985 -8.546 -1.063 1.00 96.81 89 GLU A N 1
ATOM 735 C CA . GLU A 1 89 ? -4.562 -9.313 0.108 1.00 96.81 89 GLU A CA 1
ATOM 736 C C . GLU A 1 89 ? -3.231 -8.784 0.658 1.00 96.81 89 GLU A C 1
ATOM 738 O O . GLU A 1 89 ? -3.120 -8.519 1.851 1.00 96.81 89 GLU A O 1
ATOM 743 N N 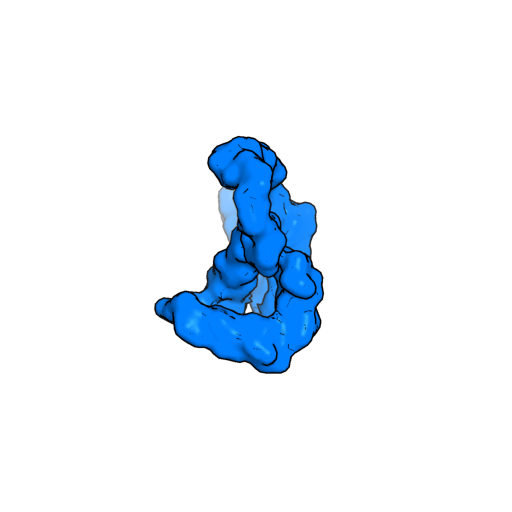. MET A 1 90 ? -2.252 -8.524 -0.216 1.00 97.06 90 MET A N 1
ATOM 744 C CA . MET A 1 90 ? -0.958 -7.960 0.174 1.00 97.06 90 MET A CA 1
ATOM 745 C C . MET A 1 90 ? -1.079 -6.543 0.748 1.00 97.06 90 MET A C 1
ATOM 747 O O . MET A 1 90 ? -0.351 -6.189 1.675 1.00 97.06 90 MET A O 1
ATOM 751 N N . CYS A 1 91 ? -1.999 -5.725 0.230 1.00 97.38 91 CYS A N 1
ATOM 752 C CA . CYS A 1 91 ? -2.284 -4.421 0.818 1.00 97.38 91 CYS A CA 1
ATOM 753 C C . CYS A 1 91 ? -2.987 -4.543 2.179 1.00 97.38 91 CYS A C 1
ATOM 755 O O . CYS A 1 91 ? -2.763 -3.685 3.026 1.00 97.38 91 CYS A O 1
ATOM 757 N N . GLY A 1 92 ? -3.777 -5.593 2.419 1.00 96.25 92 GLY A N 1
ATOM 758 C CA . GLY A 1 92 ? -4.539 -5.804 3.654 1.00 96.25 92 GLY A CA 1
ATOM 759 C C . GLY A 1 92 ? -6.010 -5.378 3.566 1.00 96.25 92 GLY A C 1
ATOM 760 O O . GLY A 1 92 ? -6.568 -4.934 4.570 1.00 96.25 92 GLY A O 1
ATOM 761 N N . PHE A 1 93 ? -6.604 -5.458 2.368 1.00 93.81 93 PHE A N 1
ATOM 762 C CA . PHE A 1 93 ? -8.045 -5.270 2.131 1.00 93.81 93 PHE A CA 1
ATOM 763 C C . PHE A 1 93 ? -8.837 -6.576 2.208 1.00 93.81 93 PHE A C 1
ATOM 765 O O . PHE A 1 93 ? -8.253 -7.645 1.921 1.00 93.81 93 PHE A O 1
#

pLDDT: mean 90.21, std 10.8, range [56.25, 98.19]

Secondary structure (DSSP, 8-state):
--HHHHHHHHHHHHHHHHHHS-HHHHHHHHHHH---HHHHHHHHHHHTTS--SS-HHHHHHHHHHHHHTT-SSHHHHHHHHHH-HHHHHHHT-

Sequence (93 aa):
MNYFSSVTFLFELTRNEIQTLGDLERLRLVLDYMMDEELMVALERKRGKGRDDYPIRAMWNSVLAGIVFQHDSVEKLRRELARNGQLREMCGF

Radius of gyration: 16.48 Å; chains: 1; bounding box: 55×22×30 Å

Foldseek 3Di:
DDPVVVVVVVVVVVVVVLVVDDLVVNLVVCVVPDPCVVVLVVVDVVVPPDDCPPRPQLVVSLVSSCVSVVPPDPVVSVVCCVVDPVSSVSSPD

Organism: NCBI:txid2163959